Protein AF-A0A6L7ZWA7-F1 (afdb_monomer_lite)

Secondary structure (DSSP, 8-state):
-EE--HHHHHHHH-TTSTTHHHHHHHHHHHHTS-S-EE--HHHHHHHHHHHT-TTTSSSPPPHHHHHHHHHHHHTS---

Foldseek 3Di:
DEEDALVLLCLCVDPPRPCNVVSVVVLVCVLVVPDAYYYPPVSLVVNLCQQPDPVNDVVRDDSVVSVVSVVVSVPRPHD

pLDDT: mean 93.44, std 6.94, range [55.19, 98.19]

Sequence (79 aa):
MIAVDTNVLIHAHRKESPKHRAALERLEALAGSGEAWGIPVFCLGEFLRLVTHRRLFDPPHSAAEACEALARLLSADNV

Radius of gyration: 12.24 Å; chains: 1; bounding box: 23×23×36 Å

Structure (mmCIF, N/CA/C/O backbone):
data_AF-A0A6L7ZWA7-F1
#
_entry.id   AF-A0A6L7ZWA7-F1
#
loop_
_atom_site.group_PDB
_atom_site.id
_atom_site.type_symbol
_atom_site.label_atom_id
_atom_site.label_alt_id
_atom_site.label_comp_id
_atom_site.label_asym_id
_atom_site.label_entity_id
_atom_site.label_seq_id
_atom_site.pdbx_PDB_ins_code
_atom_site.Cartn_x
_atom_site.Cartn_y
_atom_site.Cartn_z
_atom_site.occupancy
_atom_site.B_iso_or_equiv
_atom_site.auth_seq_id
_atom_site.auth_comp_id
_atom_site.auth_asym_id
_atom_site.auth_atom_id
_atom_site.pdbx_PDB_model_num
ATOM 1 N N . MET A 1 1 ? -13.191 5.318 13.581 1.00 82.69 1 MET A N 1
ATOM 2 C CA . MET A 1 1 ? -13.052 4.393 12.440 1.00 82.69 1 MET A CA 1
ATOM 3 C C . MET A 1 1 ? -12.443 5.153 11.278 1.00 82.69 1 MET A C 1
ATOM 5 O O . MET A 1 1 ? -13.037 6.135 10.843 1.00 82.69 1 MET A O 1
ATOM 9 N N . ILE A 1 2 ? -11.247 4.754 10.844 1.00 94.06 2 ILE A N 1
ATOM 10 C CA . ILE A 1 2 ? -10.476 5.415 9.777 1.00 94.06 2 ILE A CA 1
ATOM 11 C C . ILE A 1 2 ? -10.501 4.537 8.522 1.00 94.06 2 ILE A C 1
ATOM 13 O O . ILE A 1 2 ? -10.238 3.342 8.603 1.00 94.06 2 ILE A O 1
ATOM 17 N N . ALA A 1 3 ? -10.797 5.127 7.363 1.00 95.31 3 ALA A N 1
ATOM 18 C CA . ALA A 1 3 ? -10.701 4.452 6.071 1.00 95.31 3 ALA A CA 1
ATOM 19 C C . ALA A 1 3 ? -9.449 4.930 5.327 1.00 95.31 3 ALA A C 1
ATOM 21 O O . ALA A 1 3 ? -9.237 6.135 5.174 1.00 95.31 3 ALA A O 1
ATOM 22 N N . VAL A 1 4 ? -8.621 3.992 4.874 1.00 96.44 4 VAL A N 1
ATOM 23 C CA . VAL A 1 4 ? -7.372 4.284 4.166 1.00 96.44 4 VAL A CA 1
ATOM 24 C C . VAL A 1 4 ? -7.621 4.351 2.661 1.00 96.44 4 VAL A C 1
ATOM 26 O O . VAL A 1 4 ? -8.056 3.379 2.048 1.00 96.44 4 VAL A O 1
ATOM 29 N N . ASP A 1 5 ? -7.314 5.506 2.075 1.00 97.75 5 ASP A N 1
ATOM 30 C CA . ASP A 1 5 ? -7.454 5.772 0.642 1.00 97.75 5 ASP A CA 1
ATOM 31 C C . ASP A 1 5 ? -6.281 5.220 -0.187 1.00 97.75 5 ASP A C 1
ATOM 33 O O . ASP A 1 5 ? -5.147 5.104 0.293 1.00 97.75 5 ASP A O 1
ATOM 37 N N . THR A 1 6 ? -6.531 4.971 -1.474 1.00 97.88 6 THR A N 1
ATOM 38 C CA . THR A 1 6 ? -5.544 4.491 -2.448 1.00 97.88 6 THR A CA 1
ATOM 39 C C . THR A 1 6 ? -4.284 5.353 -2.500 1.00 97.88 6 THR A C 1
ATOM 41 O O . THR A 1 6 ? -3.182 4.815 -2.617 1.00 97.88 6 THR A O 1
ATOM 44 N N . ASN A 1 7 ? -4.396 6.680 -2.378 1.00 97.12 7 ASN A N 1
ATOM 45 C CA . ASN A 1 7 ? -3.220 7.552 -2.429 1.00 97.12 7 ASN A CA 1
ATOM 46 C C . ASN A 1 7 ? -2.247 7.273 -1.279 1.00 97.12 7 ASN A C 1
ATOM 48 O O . ASN A 1 7 ? -1.034 7.279 -1.487 1.00 97.12 7 ASN A O 1
ATOM 52 N N . VAL A 1 8 ? -2.758 6.982 -0.077 1.00 97.38 8 VAL A N 1
ATOM 53 C CA . VAL A 1 8 ? -1.919 6.611 1.073 1.00 97.38 8 VAL A CA 1
ATOM 54 C C . VAL A 1 8 ? -1.202 5.295 0.789 1.00 97.38 8 VAL A C 1
ATOM 56 O O . VAL A 1 8 ? 0.006 5.210 1.004 1.00 97.38 8 VAL A O 1
ATOM 59 N N . LEU A 1 9 ? -1.911 4.309 0.231 1.00 96.94 9 LEU A N 1
ATOM 60 C CA . LEU A 1 9 ? -1.329 3.018 -0.144 1.00 96.94 9 LEU A CA 1
ATOM 61 C C . LEU A 1 9 ? -0.230 3.174 -1.199 1.00 96.94 9 LEU A C 1
ATOM 63 O O . LEU A 1 9 ? 0.848 2.599 -1.064 1.00 96.94 9 LEU A O 1
ATOM 67 N N . ILE A 1 10 ? -0.464 3.995 -2.225 1.00 96.88 10 ILE A N 1
ATOM 68 C CA . ILE A 1 10 ? 0.523 4.280 -3.272 1.00 96.88 10 ILE A CA 1
ATOM 69 C C . ILE A 1 10 ? 1.746 4.974 -2.687 1.00 96.88 10 ILE A C 1
ATOM 71 O O . ILE A 1 10 ? 2.865 4.567 -2.988 1.00 96.88 10 ILE A O 1
ATOM 75 N N . HIS A 1 11 ? 1.558 5.999 -1.855 1.00 97.44 11 HIS A N 1
ATOM 76 C CA . HIS A 1 11 ? 2.672 6.696 -1.220 1.00 97.44 11 HIS A CA 1
ATOM 77 C C . HIS A 1 11 ? 3.482 5.739 -0.337 1.00 97.44 11 HIS A C 1
ATOM 79 O O . HIS A 1 11 ? 4.702 5.681 -0.468 1.00 97.44 11 HIS A O 1
ATOM 85 N N . ALA A 1 12 ? 2.828 4.921 0.487 1.00 96.19 12 ALA A N 1
ATOM 86 C CA . ALA A 1 12 ? 3.513 3.939 1.324 1.00 96.19 12 ALA A CA 1
ATOM 87 C C . ALA A 1 12 ? 4.226 2.847 0.508 1.00 96.19 12 ALA A C 1
ATOM 89 O O . ALA A 1 12 ? 5.275 2.366 0.919 1.00 96.19 12 ALA A O 1
ATOM 90 N N . HIS A 1 13 ? 3.709 2.476 -0.665 1.00 94.88 13 HIS A N 1
ATOM 91 C CA . HIS A 1 13 ? 4.307 1.446 -1.514 1.00 94.88 13 HIS A CA 1
ATOM 92 C C . HIS A 1 13 ? 5.461 1.964 -2.398 1.00 94.88 13 HIS A C 1
ATOM 94 O O . HIS A 1 13 ? 6.476 1.287 -2.551 1.00 94.88 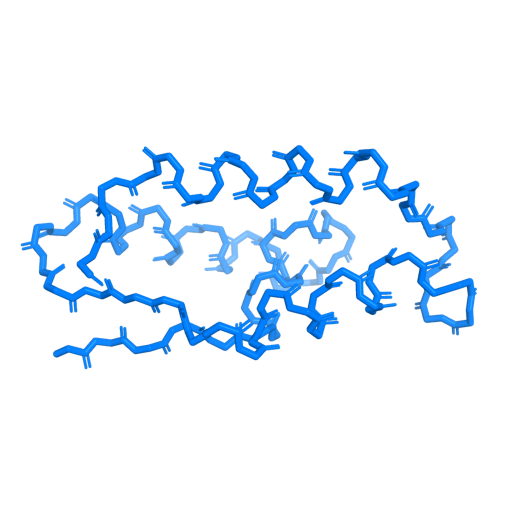13 HIS A O 1
ATOM 100 N N . ARG A 1 14 ? 5.332 3.167 -2.978 1.00 93.31 14 ARG A N 1
ATOM 101 C CA . ARG A 1 14 ? 6.312 3.771 -3.900 1.00 93.31 14 ARG A CA 1
ATOM 102 C C . ARG A 1 14 ? 7.402 4.513 -3.132 1.00 93.31 14 ARG A C 1
ATOM 104 O O . ARG A 1 14 ? 7.190 5.649 -2.712 1.00 93.31 14 ARG A O 1
ATOM 111 N N . LYS A 1 15 ? 8.592 3.916 -3.019 1.00 93.75 15 LYS A N 1
ATOM 112 C CA . LYS A 1 15 ? 9.741 4.500 -2.296 1.00 93.75 15 LYS A CA 1
ATOM 113 C C . LYS A 1 15 ? 10.198 5.848 -2.849 1.00 93.75 15 LYS A C 1
ATOM 115 O O . LYS A 1 15 ? 10.712 6.676 -2.107 1.00 93.75 15 LYS A O 1
ATOM 120 N N . GLU A 1 16 ? 9.984 6.076 -4.141 1.00 93.56 16 GLU A N 1
ATOM 121 C CA . GLU A 1 16 ? 10.346 7.320 -4.830 1.00 93.56 16 GLU A CA 1
ATOM 122 C C . GLU A 1 16 ? 9.351 8.449 -4.534 1.00 93.56 16 GLU A C 1
ATOM 124 O O . GLU A 1 16 ? 9.598 9.608 -4.866 1.00 93.56 16 GLU A O 1
ATOM 129 N N . SER A 1 17 ? 8.202 8.134 -3.929 1.00 95.31 17 SER A N 1
ATOM 130 C CA . SER A 1 17 ? 7.233 9.150 -3.563 1.00 95.31 17 SER A CA 1
ATOM 131 C C . SER A 1 17 ? 7.811 10.065 -2.478 1.00 95.31 17 SER A C 1
ATOM 133 O O . SER A 1 17 ? 8.255 9.572 -1.441 1.00 95.31 17 SER A O 1
ATOM 135 N N . PRO A 1 18 ? 7.714 11.402 -2.609 1.00 97.06 18 PRO A N 1
ATOM 136 C CA . PRO A 1 18 ? 8.183 12.319 -1.565 1.00 97.06 18 PRO A CA 1
ATOM 137 C C . PRO A 1 18 ? 7.418 12.153 -0.242 1.00 97.06 18 PRO A C 1
ATOM 139 O O . PRO A 1 18 ? 7.893 12.566 0.811 1.00 97.06 18 PRO A O 1
ATOM 142 N N . LYS A 1 19 ? 6.231 11.532 -0.285 1.00 98.06 19 LYS A N 1
ATOM 143 C CA . LYS A 1 19 ? 5.402 11.224 0.886 1.00 98.06 19 LYS A CA 1
ATOM 144 C C . LYS A 1 19 ? 5.607 9.803 1.412 1.00 98.06 19 LYS A C 1
ATOM 146 O O . LYS A 1 19 ? 4.890 9.414 2.328 1.00 98.06 19 LYS A O 1
ATOM 151 N N . HIS A 1 20 ? 6.552 9.039 0.859 1.00 97.50 20 HIS A N 1
ATOM 152 C CA . HIS A 1 20 ? 6.714 7.620 1.163 1.00 97.50 20 HIS A CA 1
ATOM 153 C C . HIS A 1 20 ? 6.851 7.347 2.654 1.00 97.50 20 HIS A C 1
ATOM 155 O O . HIS A 1 20 ? 6.022 6.655 3.241 1.00 97.50 20 HIS A O 1
ATOM 161 N N . ARG A 1 21 ? 7.852 7.976 3.272 1.00 98.00 21 ARG A N 1
ATOM 162 C CA . ARG A 1 21 ? 8.132 7.819 4.697 1.00 98.00 21 ARG A CA 1
ATOM 163 C C . ARG A 1 21 ? 6.922 8.179 5.559 1.00 98.00 21 ARG A C 1
ATOM 165 O O . ARG A 1 21 ? 6.521 7.391 6.402 1.00 98.00 21 ARG A O 1
ATOM 172 N N . ALA A 1 22 ? 6.308 9.333 5.299 1.00 98.19 22 ALA A N 1
ATOM 173 C CA . ALA A 1 22 ? 5.160 9.796 6.070 1.00 98.19 22 ALA A CA 1
ATOM 174 C C . ALA A 1 22 ? 3.939 8.872 5.920 1.00 98.19 22 ALA A C 1
ATOM 176 O O . ALA A 1 22 ? 3.229 8.636 6.890 1.00 98.19 22 ALA A O 1
ATOM 177 N N . ALA A 1 23 ? 3.676 8.348 4.721 1.00 97.62 23 ALA A N 1
ATOM 178 C CA . ALA A 1 23 ? 2.567 7.427 4.495 1.00 97.62 23 ALA A CA 1
ATOM 179 C C . ALA A 1 23 ? 2.805 6.071 5.170 1.00 97.62 23 ALA A C 1
ATOM 181 O O . ALA A 1 23 ? 1.894 5.547 5.806 1.00 97.62 23 ALA A O 1
ATOM 182 N N . LEU A 1 24 ? 4.028 5.540 5.077 1.00 96.00 24 LEU A N 1
ATOM 183 C CA . LEU A 1 24 ? 4.407 4.285 5.720 1.00 96.00 24 LEU A CA 1
ATOM 184 C C . LEU A 1 24 ? 4.291 4.380 7.248 1.00 96.00 24 LEU A C 1
ATOM 186 O O . LEU A 1 24 ? 3.573 3.584 7.841 1.00 96.00 24 LEU A O 1
ATOM 190 N N . GLU A 1 25 ? 4.881 5.414 7.859 1.00 96.62 25 GLU A N 1
ATOM 191 C CA . GLU A 1 25 ? 4.809 5.651 9.311 1.00 96.62 25 GLU A CA 1
ATOM 192 C C . GLU A 1 25 ? 3.353 5.753 9.803 1.00 96.62 25 GLU A C 1
ATOM 194 O O . GLU A 1 25 ? 3.016 5.294 10.892 1.00 96.62 25 GLU A O 1
ATOM 199 N N . ARG A 1 26 ? 2.452 6.341 9.001 1.00 95.81 26 ARG A N 1
ATOM 200 C CA . ARG A 1 26 ? 1.027 6.442 9.351 1.00 95.81 26 ARG A CA 1
ATOM 201 C C . ARG A 1 26 ? 0.295 5.109 9.252 1.00 95.81 26 ARG A C 1
ATOM 203 O O . ARG A 1 26 ? -0.536 4.844 10.114 1.00 95.81 26 ARG A O 1
ATOM 210 N N . LEU A 1 27 ? 0.584 4.289 8.243 1.00 94.25 27 LEU A N 1
ATOM 211 C CA . LEU A 1 27 ? 0.000 2.948 8.142 1.00 94.25 27 LEU A CA 1
ATOM 212 C C . LEU A 1 27 ? 0.482 2.043 9.276 1.00 94.25 27 LEU A C 1
ATOM 214 O O . LEU A 1 27 ? -0.332 1.354 9.880 1.00 94.25 27 LEU A O 1
ATOM 218 N N . GLU A 1 28 ? 1.772 2.093 9.607 1.00 93.88 28 GLU A N 1
ATOM 219 C CA . GLU A 1 28 ? 2.344 1.348 10.735 1.00 93.88 28 GLU A CA 1
ATOM 220 C C . GLU A 1 28 ? 1.724 1.789 12.065 1.00 93.88 28 GLU A C 1
ATOM 222 O O . GLU A 1 28 ? 1.333 0.952 12.877 1.00 93.88 28 GLU A O 1
ATOM 227 N N . ALA A 1 29 ? 1.557 3.100 12.267 1.00 93.94 29 ALA A N 1
ATOM 228 C CA . ALA A 1 29 ? 0.889 3.630 13.451 1.00 93.94 29 ALA A CA 1
ATOM 229 C C . ALA A 1 29 ? -0.580 3.186 13.545 1.00 93.94 29 ALA A C 1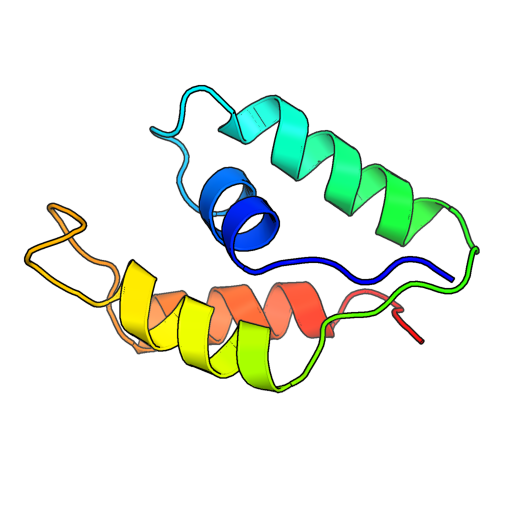
ATOM 231 O O . ALA A 1 29 ? -1.029 2.851 14.635 1.00 93.94 29 ALA A O 1
ATOM 232 N N . LEU A 1 30 ? -1.323 3.157 12.430 1.00 93.19 30 LEU A N 1
ATOM 233 C CA . LEU A 1 30 ? -2.706 2.661 12.406 1.00 93.19 30 LEU A CA 1
ATOM 234 C C . LEU A 1 30 ? -2.769 1.171 12.747 1.00 93.19 30 LEU A C 1
ATOM 236 O O . LEU A 1 30 ? -3.519 0.795 13.646 1.00 93.19 30 LEU A O 1
ATOM 240 N N . ALA A 1 31 ? -1.936 0.354 12.101 1.00 91.19 31 ALA A N 1
ATOM 241 C CA . ALA A 1 31 ? -1.854 -1.081 12.363 1.00 91.19 31 ALA A CA 1
ATOM 242 C C . ALA A 1 31 ? -1.485 -1.387 13.826 1.00 91.19 31 ALA A C 1
ATOM 244 O O . ALA A 1 31 ? -2.006 -2.332 14.407 1.00 91.19 31 ALA A O 1
ATOM 245 N N . GLY A 1 32 ? -0.629 -0.567 14.446 1.00 91.81 32 GLY A N 1
ATOM 246 C CA . GLY A 1 32 ? -0.244 -0.704 15.853 1.00 91.81 32 GLY A CA 1
ATOM 247 C C . GLY A 1 32 ? -1.160 -0.001 16.863 1.00 91.81 32 GLY A C 1
ATOM 248 O O . GLY A 1 32 ? -0.924 -0.120 18.063 1.00 91.81 32 GLY A O 1
ATOM 249 N N . SER A 1 33 ? -2.171 0.755 16.420 1.00 91.94 33 SER A N 1
ATOM 250 C CA . SER A 1 33 ? -2.969 1.620 17.308 1.00 91.94 33 SER A CA 1
ATOM 251 C C . SER A 1 33 ? -3.979 0.869 18.178 1.00 91.94 33 SER A C 1
ATOM 253 O O . SER A 1 33 ? -4.391 1.384 19.215 1.00 91.94 33 SER A O 1
ATOM 255 N N . GLY A 1 34 ? -4.418 -0.318 17.746 1.00 89.25 34 GLY A N 1
ATOM 256 C CA . GLY A 1 34 ? -5.566 -1.014 18.335 1.00 89.25 34 GLY A CA 1
ATOM 257 C C . GLY A 1 34 ? -6.924 -0.353 18.043 1.00 89.25 34 GLY A C 1
ATOM 258 O O . GLY A 1 34 ? -7.951 -0.846 18.508 1.00 89.25 34 GLY A O 1
ATOM 259 N N . GLU A 1 35 ? -6.963 0.747 17.284 1.00 90.19 35 GLU A N 1
ATOM 260 C CA . GLU A 1 35 ? -8.206 1.380 16.846 1.00 90.19 35 GLU A CA 1
ATOM 261 C C . GLU A 1 35 ? -8.774 0.701 15.594 1.00 90.19 35 GLU A C 1
ATOM 263 O O . GLU A 1 35 ? -8.047 0.145 14.775 1.00 90.19 35 GLU A O 1
ATOM 268 N N . ALA A 1 36 ? -10.091 0.804 15.391 1.00 91.31 36 ALA A N 1
ATOM 269 C CA . ALA A 1 36 ? -10.722 0.307 14.173 1.00 91.31 36 ALA A CA 1
ATOM 270 C C . ALA A 1 36 ? -10.330 1.151 12.946 1.00 91.31 36 ALA A C 1
ATOM 272 O O . ALA A 1 36 ? -10.677 2.339 12.842 1.00 91.31 36 ALA A O 1
ATOM 273 N N . TRP A 1 37 ? -9.680 0.509 11.981 1.00 94.44 37 TRP A N 1
ATOM 274 C CA . TRP A 1 37 ? -9.340 1.061 10.675 1.00 94.44 37 TRP A CA 1
ATOM 275 C C . TRP A 1 37 ? -9.525 -0.004 9.595 1.00 94.44 37 TRP A C 1
ATOM 277 O O . TRP A 1 37 ? -9.493 -1.196 9.886 1.00 94.44 37 TRP A O 1
ATOM 287 N N . GLY A 1 38 ? -9.695 0.430 8.350 1.00 94.00 38 GLY A N 1
ATOM 288 C CA . GLY A 1 38 ? -9.863 -0.488 7.232 1.00 94.00 38 GLY A CA 1
ATOM 289 C C . GLY A 1 38 ? -9.535 0.143 5.888 1.00 94.00 38 GLY A C 1
ATOM 290 O O . GLY A 1 38 ? -9.262 1.343 5.779 1.00 94.00 38 GLY A O 1
ATOM 291 N N . ILE A 1 39 ? -9.572 -0.683 4.847 1.00 95.19 39 ILE A N 1
ATOM 292 C CA . ILE A 1 39 ? -9.334 -0.281 3.459 1.00 95.19 39 ILE A CA 1
ATOM 293 C C . ILE A 1 39 ? -10.602 -0.590 2.663 1.00 95.19 39 ILE A C 1
ATOM 295 O O . ILE A 1 39 ? -10.992 -1.757 2.577 1.00 95.19 39 ILE A O 1
ATOM 299 N N . PRO A 1 40 ? -11.260 0.411 2.057 1.00 95.50 40 PRO A N 1
ATOM 300 C CA . PRO A 1 40 ? -12.394 0.152 1.182 1.00 95.50 40 PRO A CA 1
ATOM 301 C C . PRO A 1 40 ? -11.997 -0.792 0.040 1.00 95.50 40 PRO A C 1
ATOM 303 O O . PRO A 1 40 ? -10.965 -0.597 -0.601 1.00 95.50 40 PRO A O 1
ATOM 306 N N . VAL A 1 41 ? -12.836 -1.784 -0.275 1.00 94.31 41 VAL A N 1
ATOM 307 C CA . VAL A 1 41 ? -12.534 -2.796 -1.312 1.00 94.31 41 VAL A CA 1
ATOM 308 C C . VAL A 1 41 ? -12.189 -2.175 -2.676 1.00 94.31 41 VAL A C 1
ATOM 310 O O . VAL A 1 41 ? -11.334 -2.682 -3.401 1.00 94.31 41 VAL A O 1
ATOM 313 N N . PHE A 1 42 ? -12.791 -1.028 -3.005 1.00 96.75 42 PHE A N 1
ATOM 314 C CA . PHE A 1 42 ? -12.505 -0.289 -4.236 1.00 96.75 42 PHE A CA 1
ATOM 315 C C . PHE A 1 42 ? -11.076 0.276 -4.278 1.00 96.75 42 PHE A C 1
ATOM 317 O O . PHE A 1 42 ? -10.475 0.30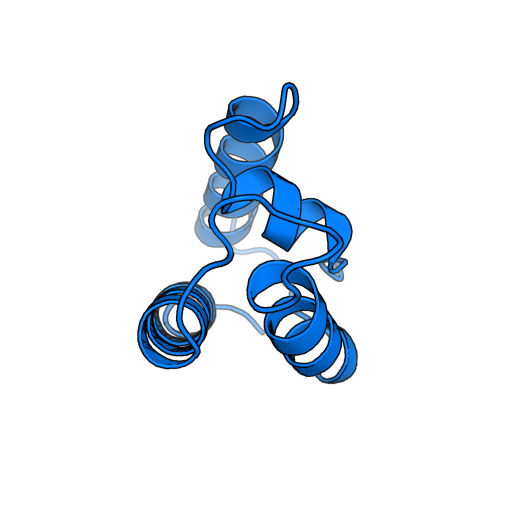5 -5.352 1.00 96.75 42 PHE A O 1
ATOM 324 N N . CYS A 1 43 ? -10.497 0.641 -3.129 1.00 97.81 43 CYS A N 1
ATOM 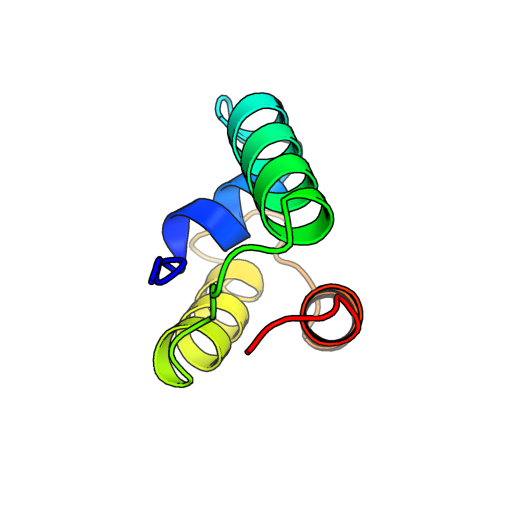325 C CA . CYS A 1 43 ? -9.119 1.126 -3.040 1.00 97.81 43 CYS A CA 1
ATOM 326 C C . CYS A 1 43 ? -8.098 0.029 -3.374 1.00 97.81 43 CYS A C 1
ATOM 328 O O . CYS A 1 43 ? -7.044 0.322 -3.934 1.00 97.81 43 CYS A O 1
ATOM 330 N N . LEU A 1 44 ? -8.416 -1.246 -3.113 1.00 96.38 44 LEU A N 1
ATOM 331 C CA . LEU A 1 44 ? -7.560 -2.378 -3.496 1.00 96.38 44 LEU A CA 1
ATOM 332 C C . LEU A 1 44 ? -7.466 -2.514 -5.024 1.00 96.38 44 LEU A C 1
ATOM 334 O O . LEU A 1 44 ? -6.375 -2.637 -5.584 1.00 96.38 44 LEU A O 1
ATOM 338 N N . GLY A 1 45 ? -8.614 -2.452 -5.707 1.00 97.06 45 GLY A N 1
ATOM 339 C CA . GLY A 1 45 ? -8.675 -2.514 -7.169 1.00 97.06 45 GLY A CA 1
ATOM 340 C C . GLY A 1 45 ? -8.029 -1.297 -7.831 1.00 97.06 45 GLY A C 1
ATOM 341 O O . GLY A 1 45 ? -7.306 -1.430 -8.821 1.00 97.06 45 GLY A O 1
ATOM 342 N N . GLU A 1 46 ? -8.238 -0.108 -7.263 1.00 98.00 46 GLU A N 1
ATOM 343 C CA . GLU A 1 46 ? -7.598 1.110 -7.745 1.00 98.00 46 GLU A CA 1
ATOM 344 C C . GLU A 1 46 ? -6.076 1.062 -7.561 1.00 98.00 46 GLU A C 1
ATOM 346 O O . GLU A 1 46 ? -5.350 1.363 -8.510 1.00 98.00 46 GLU A O 1
ATOM 351 N N . PHE A 1 47 ? -5.590 0.614 -6.398 1.00 98.00 47 PHE A N 1
ATOM 352 C CA . PHE A 1 47 ? -4.165 0.422 -6.138 1.00 98.00 47 PHE A CA 1
ATOM 353 C C . PHE A 1 47 ? -3.533 -0.482 -7.198 1.00 98.00 47 PHE A C 1
ATOM 355 O O . PHE A 1 47 ? -2.613 -0.040 -7.888 1.00 98.00 47 PHE A O 1
ATOM 362 N N . LEU A 1 48 ? -4.072 -1.695 -7.396 1.00 97.25 48 LEU A N 1
ATOM 363 C CA . LEU A 1 48 ? -3.588 -2.650 -8.404 1.00 97.25 48 LEU A CA 1
ATOM 364 C C . LEU A 1 48 ? -3.527 -2.021 -9.794 1.00 97.25 48 LEU A C 1
ATOM 366 O O . LEU A 1 48 ? -2.509 -2.128 -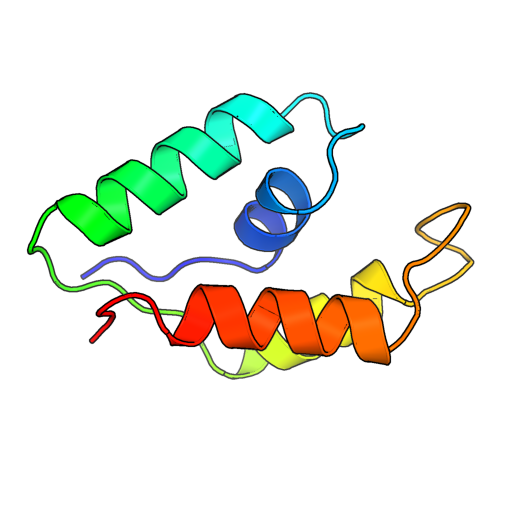10.482 1.00 97.25 48 LEU A O 1
ATOM 370 N N . ARG A 1 49 ? -4.603 -1.336 -10.202 1.00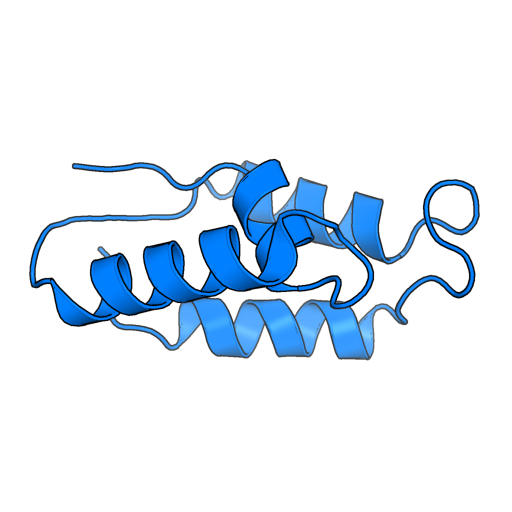 97.50 49 ARG A N 1
ATOM 371 C CA . ARG A 1 49 ? -4.673 -0.667 -11.502 1.00 97.50 49 ARG A CA 1
ATOM 372 C C . ARG A 1 49 ? -3.587 0.392 -11.637 1.00 97.50 49 ARG A C 1
ATOM 374 O O . ARG A 1 49 ? -2.947 0.444 -12.677 1.00 97.50 49 ARG A O 1
ATOM 381 N N . LEU A 1 50 ? -3.396 1.245 -10.632 1.00 97.31 50 LEU A N 1
ATOM 382 C CA . LEU A 1 50 ? -2.478 2.379 -10.717 1.00 97.31 50 LEU A CA 1
ATOM 383 C C . LEU A 1 50 ? -1.016 1.924 -10.697 1.00 97.31 50 LEU A C 1
ATOM 385 O O . LEU A 1 50 ? -0.256 2.338 -11.570 1.00 97.31 50 LEU A O 1
ATOM 389 N N . VAL A 1 51 ? -0.617 1.048 -9.765 1.00 96.94 51 VAL A N 1
ATOM 390 C CA . VAL A 1 51 ? 0.802 0.668 -9.602 1.00 96.94 51 VAL A CA 1
ATOM 391 C C . VAL A 1 51 ? 1.345 -0.206 -10.735 1.00 96.94 51 VAL A C 1
ATOM 393 O O . VAL A 1 51 ? 2.557 -0.233 -10.950 1.00 96.94 51 VAL A O 1
ATOM 396 N N . THR A 1 52 ? 0.462 -0.867 -11.490 1.00 97.25 52 THR A N 1
ATOM 397 C CA . THR A 1 52 ? 0.812 -1.671 -12.675 1.00 97.25 52 THR A CA 1
ATOM 398 C C . THR A 1 52 ? 0.718 -0.886 -13.992 1.00 97.25 52 THR A C 1
ATOM 400 O O . THR A 1 52 ? 1.075 -1.391 -15.061 1.00 97.25 52 THR A O 1
ATOM 403 N N . HIS A 1 53 ? 0.265 0.373 -13.956 1.00 96.88 53 HIS A N 1
ATOM 404 C CA . HIS A 1 53 ? 0.021 1.160 -15.161 1.00 96.88 53 HIS A CA 1
ATOM 405 C C . HIS A 1 53 ? 1.289 1.861 -15.675 1.00 96.88 53 HIS A C 1
ATOM 407 O O . HIS A 1 53 ? 1.725 2.874 -15.129 1.00 96.88 53 HIS A O 1
ATOM 413 N N . ARG A 1 54 ? 1.813 1.408 -16.823 1.00 94.62 54 ARG A N 1
ATOM 414 C CA . ARG A 1 54 ? 3.036 1.936 -17.478 1.00 94.62 54 ARG A CA 1
ATOM 415 C C . ARG A 1 54 ? 3.063 3.447 -17.736 1.00 94.62 54 ARG A C 1
ATOM 417 O O . ARG A 1 54 ? 4.132 4.026 -17.831 1.00 94.62 54 ARG A O 1
ATOM 424 N N . ARG A 1 55 ? 1.904 4.094 -17.910 1.00 95.19 55 ARG A N 1
ATOM 425 C CA . ARG A 1 55 ? 1.847 5.561 -18.113 1.00 95.19 55 ARG A CA 1
ATOM 426 C C . ARG A 1 55 ? 1.930 6.374 -16.819 1.00 95.19 55 ARG A C 1
ATOM 428 O O . ARG A 1 55 ? 2.073 7.585 -16.896 1.00 95.19 55 ARG A O 1
ATOM 435 N N . LEU A 1 56 ? 1.759 5.730 -15.666 1.00 92.50 56 LEU A N 1
ATOM 436 C CA . LEU A 1 56 ? 1.777 6.389 -14.359 1.00 92.50 56 LEU A CA 1
ATOM 437 C C . LEU A 1 56 ? 3.087 6.131 -13.620 1.00 92.50 56 LEU A C 1
ATOM 439 O O . LEU A 1 56 ? 3.558 7.007 -12.902 1.00 92.50 56 LEU A O 1
ATOM 443 N N . PHE A 1 57 ? 3.679 4.954 -13.821 1.00 92.25 57 PHE A N 1
ATOM 444 C CA . PHE A 1 57 ? 4.937 4.571 -13.198 1.00 92.25 57 PHE A CA 1
ATOM 445 C C . PHE A 1 57 ? 5.891 3.954 -14.215 1.00 92.25 57 PHE A C 1
ATOM 447 O O . PHE A 1 57 ? 5.482 3.128 -15.034 1.00 92.25 57 PHE A O 1
ATOM 454 N N . ASP A 1 58 ? 7.163 4.338 -14.103 1.00 91.88 58 ASP A N 1
ATOM 455 C CA . ASP A 1 58 ? 8.269 3.811 -14.894 1.00 91.88 58 ASP A CA 1
ATOM 456 C C . ASP A 1 58 ? 9.463 3.467 -13.971 1.00 91.88 58 ASP A C 1
ATOM 458 O O . ASP A 1 58 ? 10.027 4.374 -13.351 1.00 91.88 58 ASP A O 1
ATOM 462 N N . PRO A 1 59 ? 9.806 2.176 -13.800 1.00 92.81 59 PRO A N 1
ATOM 463 C CA . PRO A 1 59 ? 9.009 1.029 -14.230 1.00 92.81 59 PRO A CA 1
ATOM 464 C C . PRO A 1 59 ? 7.694 0.923 -13.422 1.00 92.81 59 PRO A C 1
ATOM 466 O O . PRO A 1 59 ? 7.639 1.328 -12.247 1.00 92.81 59 PRO A O 1
ATOM 469 N N . PRO A 1 60 ? 6.618 0.369 -14.014 1.00 96.19 60 PRO A N 1
ATOM 470 C CA . PRO A 1 60 ? 5.472 -0.080 -13.234 1.00 96.19 60 PRO A CA 1
ATOM 471 C C . PRO A 1 60 ? 5.841 -1.340 -12.447 1.00 96.19 60 PRO A C 1
ATOM 473 O O . PRO A 1 60 ? 6.745 -2.083 -12.833 1.00 96.19 60 PRO A O 1
ATOM 476 N N . HIS A 1 61 ? 5.082 -1.626 -11.397 1.00 95.88 61 HIS A N 1
ATOM 477 C CA . HIS A 1 61 ? 5.147 -2.936 -10.761 1.00 95.88 61 HIS A CA 1
ATOM 478 C C . HIS A 1 61 ? 4.495 -3.994 -11.652 1.00 95.88 61 HIS A C 1
ATOM 480 O O . HIS A 1 61 ? 3.556 -3.723 -12.409 1.00 95.88 61 HIS A O 1
ATOM 486 N N . SER A 1 62 ? 4.968 -5.227 -11.536 1.00 96.19 62 SER A N 1
ATOM 487 C CA . SER A 1 62 ? 4.237 -6.389 -12.017 1.00 96.19 62 SER A CA 1
ATOM 488 C C . SER A 1 62 ? 2.965 -6.603 -11.189 1.00 96.19 62 SER A C 1
ATOM 490 O O . SER A 1 62 ? 2.861 -6.190 -10.032 1.00 96.19 62 SER A O 1
ATOM 492 N N . ALA A 1 63 ? 1.984 -7.297 -11.769 1.00 95.81 63 ALA A N 1
ATOM 493 C CA . ALA A 1 63 ? 0.781 -7.680 -11.033 1.00 95.81 63 ALA A CA 1
ATOM 494 C C . ALA A 1 63 ? 1.108 -8.559 -9.811 1.00 95.81 63 ALA A C 1
ATOM 496 O O . ALA A 1 63 ? 0.450 -8.436 -8.784 1.00 95.81 63 ALA A O 1
ATOM 497 N N . ALA A 1 64 ? 2.144 -9.402 -9.898 1.00 97.12 64 ALA A N 1
ATOM 498 C CA . ALA A 1 64 ? 2.579 -10.254 -8.794 1.00 97.12 64 ALA A CA 1
ATOM 499 C C . ALA A 1 64 ? 3.094 -9.428 -7.603 1.00 97.12 64 ALA A C 1
ATOM 501 O O . ALA A 1 64 ? 2.613 -9.616 -6.489 1.00 97.12 64 ALA A O 1
ATOM 502 N N . GLU A 1 65 ? 3.990 -8.465 -7.842 1.00 95.62 65 GLU A N 1
ATOM 503 C CA . GLU A 1 65 ? 4.506 -7.563 -6.796 1.00 95.62 65 GLU A CA 1
ATOM 504 C C . GLU A 1 65 ? 3.385 -6.728 -6.162 1.00 95.62 65 GLU A C 1
ATOM 506 O O . GLU A 1 65 ? 3.354 -6.528 -4.946 1.00 95.62 65 GLU A O 1
ATOM 511 N N . ALA A 1 66 ? 2.437 -6.258 -6.978 1.00 95.88 66 ALA A N 1
ATOM 512 C CA . ALA A 1 66 ? 1.301 -5.484 -6.494 1.00 95.88 66 ALA A CA 1
ATOM 513 C C . ALA A 1 66 ? 0.354 -6.334 -5.622 1.00 95.88 66 ALA A C 1
ATOM 515 O O . ALA A 1 66 ? -0.088 -5.877 -4.566 1.00 95.88 66 ALA A O 1
ATOM 516 N N . CYS A 1 67 ? 0.085 -7.584 -6.013 1.00 95.94 67 CYS A N 1
ATOM 517 C CA . CYS A 1 67 ? -0.683 -8.531 -5.202 1.00 95.94 67 CYS A CA 1
ATOM 518 C C . CYS A 1 67 ? 0.037 -8.888 -3.896 1.00 95.94 67 CYS A C 1
ATOM 520 O O . CYS A 1 67 ? -0.604 -8.949 -2.850 1.00 95.94 67 CYS A O 1
ATOM 522 N N . GLU A 1 68 ? 1.358 -9.076 -3.922 1.00 95.88 68 GLU A N 1
ATOM 523 C CA . GLU A 1 68 ? 2.152 -9.334 -2.716 1.00 95.88 68 GLU A CA 1
ATOM 524 C C . GLU A 1 68 ? 2.122 -8.140 -1.749 1.00 95.88 68 GLU A C 1
ATOM 526 O O . GLU A 1 68 ? 2.036 -8.311 -0.532 1.00 95.88 68 GLU A O 1
ATOM 531 N N . ALA A 1 69 ? 2.154 -6.911 -2.270 1.00 93.25 69 ALA A N 1
ATOM 532 C CA . ALA A 1 69 ? 1.996 -5.710 -1.457 1.00 93.25 69 ALA A CA 1
ATOM 533 C C . ALA A 1 69 ? 0.623 -5.653 -0.770 1.00 93.25 69 ALA A C 1
ATOM 535 O O . ALA A 1 69 ? 0.556 -5.372 0.427 1.00 93.25 69 ALA A O 1
ATOM 536 N N . LEU A 1 70 ? -0.457 -5.970 -1.493 1.00 94.12 70 LEU A N 1
ATOM 537 C CA . LEU A 1 70 ? -1.793 -6.047 -0.902 1.00 94.12 70 LEU A CA 1
ATOM 538 C C . LEU A 1 70 ? -1.913 -7.178 0.120 1.00 94.12 70 LEU A C 1
ATOM 540 O O . LEU A 1 70 ? -2.489 -6.962 1.178 1.00 94.12 70 LEU A O 1
ATOM 544 N N . ALA A 1 71 ? -1.345 -8.354 -0.152 1.00 93.75 71 ALA A N 1
ATOM 545 C CA . ALA A 1 71 ? -1.363 -9.473 0.787 1.00 93.75 71 ALA A CA 1
ATOM 546 C C . ALA A 1 71 ? -0.694 -9.102 2.119 1.00 93.75 71 ALA A C 1
ATOM 548 O O . ALA A 1 71 ? -1.251 -9.367 3.180 1.00 93.75 71 ALA A O 1
ATOM 549 N N . ARG A 1 72 ? 0.456 -8.413 2.072 1.00 90.50 72 ARG A N 1
ATOM 550 C CA . ARG A 1 72 ? 1.121 -7.892 3.277 1.00 90.50 72 ARG A CA 1
ATOM 551 C C . ARG A 1 72 ? 0.250 -6.886 4.024 1.00 90.50 72 ARG A C 1
ATOM 553 O O . ARG A 1 72 ? 0.134 -6.967 5.241 1.00 90.50 72 ARG A O 1
ATOM 560 N N . LEU A 1 73 ? -0.391 -5.971 3.304 1.00 88.19 73 LEU A N 1
ATOM 561 C CA . LEU A 1 73 ? -1.253 -4.953 3.902 1.00 88.19 73 LEU A CA 1
ATOM 562 C C . LEU A 1 73 ? -2.513 -5.551 4.552 1.00 88.19 73 LEU A C 1
ATOM 564 O O . LEU A 1 73 ? -2.922 -5.091 5.610 1.00 88.19 73 LEU A O 1
ATOM 568 N N . LEU A 1 74 ? -3.106 -6.576 3.937 1.00 88.50 74 LEU A N 1
ATOM 569 C CA . LEU A 1 74 ? -4.295 -7.273 4.440 1.00 88.50 74 LEU A CA 1
ATOM 570 C C . LEU A 1 74 ? -3.978 -8.296 5.540 1.00 88.50 74 LEU A C 1
ATOM 572 O O . LEU A 1 74 ? -4.889 -8.750 6.217 1.00 88.50 74 LEU A O 1
ATOM 576 N N . SER A 1 75 ? -2.708 -8.671 5.710 1.00 87.31 75 SER A N 1
ATOM 577 C CA . SER A 1 75 ? -2.262 -9.479 6.852 1.00 87.31 75 SER A CA 1
ATOM 578 C C . SER A 1 75 ? -2.062 -8.670 8.135 1.00 87.31 75 SER A C 1
ATOM 580 O O . SER A 1 75 ? -1.851 -9.262 9.189 1.00 87.31 75 SER A O 1
ATOM 582 N N . ALA A 1 76 ? -2.096 -7.335 8.055 1.00 78.38 76 ALA A N 1
ATOM 583 C CA . ALA A 1 76 ? -2.150 -6.496 9.244 1.00 78.38 76 ALA A CA 1
ATOM 584 C C . ALA A 1 76 ? -3.540 -6.628 9.875 1.00 78.38 76 ALA A C 1
ATOM 586 O O . ALA A 1 76 ? -4.524 -6.606 9.142 1.00 78.38 76 ALA A O 1
ATOM 587 N N . ASP A 1 77 ? -3.617 -6.727 11.204 1.00 69.25 77 ASP A N 1
ATOM 588 C CA . ASP A 1 77 ? -4.889 -6.759 11.930 1.00 69.25 77 ASP A CA 1
ATOM 589 C C . ASP A 1 77 ? -5.670 -5.454 11.666 1.00 69.25 77 ASP A C 1
ATOM 591 O O . ASP A 1 77 ? -5.441 -4.410 12.284 1.00 69.25 77 ASP A O 1
ATOM 595 N N . ASN A 1 78 ? -6.564 -5.505 10.682 1.00 66.19 78 ASN A N 1
ATOM 596 C CA . ASN A 1 78 ? -7.492 -4.454 10.295 1.00 66.19 78 ASN A CA 1
ATOM 597 C C . ASN A 1 78 ? -8.938 -4.952 10.472 1.00 66.19 78 ASN A C 1
ATOM 599 O O . ASN A 1 78 ? -9.190 -6.157 10.471 1.00 66.19 78 ASN A O 1
ATOM 603 N N . VAL A 1 79 ? -9.872 -4.025 10.722 1.00 55.19 79 VAL A N 1
ATOM 604 C CA . VAL A 1 79 ? -11.280 -4.330 11.062 1.00 55.19 79 VAL A CA 1
ATOM 605 C C . VAL A 1 79 ? -12.148 -4.397 9.814 1.00 55.19 79 VAL A C 1
ATOM 607 O O . VAL A 1 79 ? -12.013 -3.495 8.953 1.00 55.19 79 VAL A O 1
#